Protein AF-A0A8W8LL50-F1 (afdb_monomer_lite)

Secondary structure (DSSP, 8-state):
-HHHHHHHHTTSPP-TTS--EEEEEEEETHHHHT-TT-HHHHTHHHHHHHHHHHHGGGTEEEEEEEE-S---HHHHTT-

pLDDT: mean 91.13, std 8.42, range [43.91, 97.44]

Foldseek 3Di:
DVVVVLVVLLPADADPVRASEEAEAEAECCLVPPDPPCVVRNCPVVVFVVVCVVRVVSRYHYYYDYDYDDPDVVVVVVD

Radius of gyration: 15.58 Å; chains: 1; bounding box: 41×23×37 Å

Structure (mmCIF, N/CA/C/O backbone):
data_AF-A0A8W8LL50-F1
#
_entry.id   AF-A0A8W8LL50-F1
#
loop_
_atom_site.group_PDB
_atom_site.id
_atom_site.type_symbol
_atom_site.label_atom_id
_atom_site.label_alt_id
_atom_site.label_comp_id
_atom_site.label_asym_id
_atom_site.label_entity_id
_atom_site.label_seq_id
_atom_site.pdbx_PDB_ins_code
_atom_site.Cartn_x
_atom_site.Cartn_y
_atom_site.Cartn_z
_atom_site.occupancy
_atom_site.B_iso_or_equiv
_atom_site.auth_seq_id
_atom_site.auth_comp_id
_atom_site.auth_asym_id
_atom_site.auth_atom_id
_atom_site.pdbx_PDB_model_num
ATOM 1 N N . MET A 1 1 ? 6.917 10.078 10.353 1.00 85.56 1 MET A N 1
ATOM 2 C CA . MET A 1 1 ? 5.877 10.758 9.546 1.00 85.56 1 MET A CA 1
ATOM 3 C C . MET A 1 1 ? 4.589 9.943 9.493 1.00 85.56 1 MET A C 1
ATOM 5 O O . MET A 1 1 ? 3.614 10.413 10.055 1.00 85.56 1 MET A O 1
ATOM 9 N N . ILE A 1 2 ? 4.586 8.727 8.921 1.00 92.56 2 ILE A N 1
ATOM 10 C CA . ILE A 1 2 ? 3.378 7.872 8.827 1.00 92.56 2 ILE A CA 1
ATOM 11 C C . ILE A 1 2 ? 2.712 7.672 10.196 1.00 92.56 2 ILE A C 1
ATOM 13 O O . ILE A 1 2 ? 1.552 8.023 10.357 1.00 92.56 2 ILE A O 1
ATOM 17 N N . GLN A 1 3 ? 3.461 7.225 11.208 1.00 93.56 3 GLN A N 1
ATOM 18 C CA . GLN A 1 3 ? 2.943 7.032 12.570 1.00 93.56 3 GLN A CA 1
ATOM 19 C C . GLN A 1 3 ? 2.226 8.274 13.131 1.00 93.56 3 GLN A C 1
ATOM 21 O O . GLN A 1 3 ? 1.165 8.168 13.734 1.00 93.56 3 GLN A O 1
ATOM 26 N N . GLN A 1 4 ? 2.786 9.466 12.91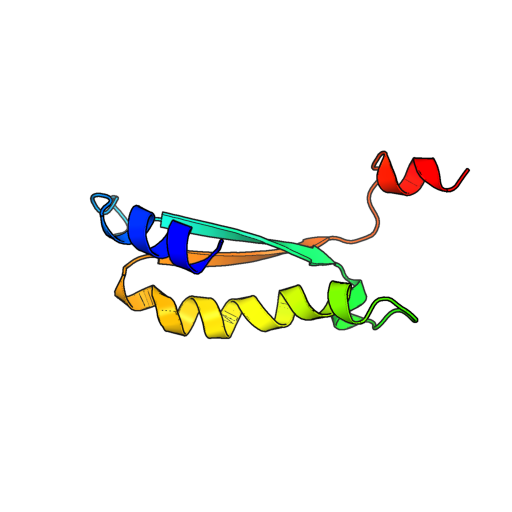5 1.00 95.94 4 GLN A N 1
ATOM 27 C CA . GLN A 1 4 ? 2.210 10.705 13.432 1.00 95.94 4 GLN A CA 1
ATOM 28 C C . GLN A 1 4 ? 0.913 11.079 12.706 1.00 95.94 4 GLN A C 1
ATOM 30 O O . GLN A 1 4 ? -0.026 11.547 13.342 1.00 95.94 4 GLN A O 1
ATOM 35 N N . ALA A 1 5 ? 0.833 10.815 11.397 1.00 96.00 5 ALA A N 1
ATOM 36 C CA . ALA A 1 5 ? -0.406 10.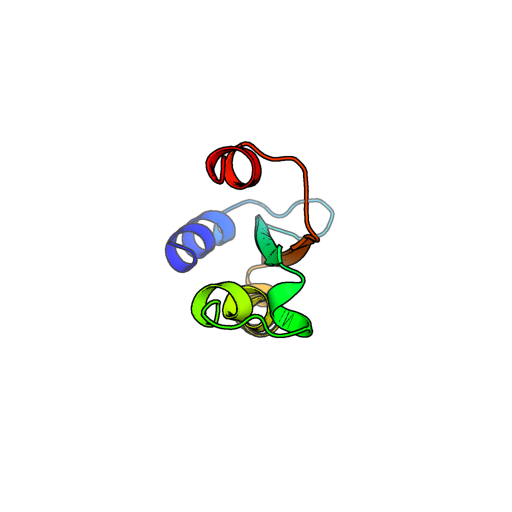965 10.640 1.00 96.00 5 ALA A CA 1
ATOM 37 C C . ALA A 1 5 ? -1.484 9.983 11.128 1.00 96.00 5 ALA A C 1
ATOM 39 O O . ALA A 1 5 ? -2.625 10.389 11.318 1.00 96.00 5 ALA A O 1
ATOM 40 N N . VAL A 1 6 ? -1.112 8.729 11.408 1.00 97.00 6 VAL A N 1
ATOM 41 C CA . VAL A 1 6 ? -2.024 7.697 11.934 1.00 97.00 6 VAL A CA 1
ATOM 42 C C . VAL A 1 6 ? -2.627 8.118 13.274 1.00 97.00 6 VAL A C 1
ATOM 44 O O . VAL A 1 6 ? -3.839 8.028 13.444 1.00 97.00 6 VAL A O 1
ATOM 47 N N . ILE A 1 7 ? -1.808 8.639 14.195 1.00 97.06 7 ILE A N 1
ATOM 48 C CA . ILE A 1 7 ? -2.271 9.121 15.507 1.00 97.06 7 ILE A CA 1
ATOM 49 C C . ILE A 1 7 ? -3.332 10.217 15.356 1.00 97.06 7 ILE A C 1
ATOM 51 O O . ILE A 1 7 ? -4.335 10.196 16.065 1.00 97.06 7 ILE A O 1
ATOM 55 N N . LEU A 1 8 ? -3.128 11.160 14.433 1.00 97.25 8 LEU A N 1
ATOM 56 C CA . LEU A 1 8 ? -4.084 12.241 14.186 1.00 97.25 8 LEU A CA 1
ATOM 57 C C . LEU A 1 8 ? -5.353 11.728 13.488 1.00 97.25 8 LEU A C 1
ATOM 59 O O . LEU A 1 8 ? -6.454 12.063 13.908 1.00 97.25 8 LEU A O 1
ATOM 63 N N . MET A 1 9 ? -5.218 10.874 12.468 1.00 97.38 9 MET A N 1
ATOM 64 C CA . MET A 1 9 ? -6.361 10.310 11.737 1.00 97.38 9 MET A CA 1
ATOM 65 C C . MET A 1 9 ? -7.257 9.447 12.626 1.00 97.38 9 MET A C 1
ATOM 67 O O . MET A 1 9 ? -8.473 9.483 12.479 1.00 97.38 9 MET A O 1
ATOM 71 N N . ALA A 1 10 ? -6.686 8.705 13.577 1.00 96.12 10 ALA A N 1
ATOM 72 C CA . ALA A 1 10 ? -7.451 7.876 14.507 1.00 96.12 10 ALA A CA 1
ATOM 73 C C . ALA A 1 10 ? -8.425 8.688 15.390 1.00 96.12 10 ALA A C 1
ATOM 75 O O . ALA A 1 10 ? -9.386 8.122 15.909 1.00 96.12 10 ALA A O 1
ATOM 76 N N . GLN A 1 11 ? -8.205 10.001 15.540 1.00 96.62 11 GLN A N 1
ATOM 77 C CA . GLN A 1 11 ? -9.070 10.909 16.301 1.00 96.62 11 GLN A CA 1
ATOM 78 C C . GLN A 1 11 ? -10.227 11.492 15.472 1.00 96.62 11 GLN A C 1
ATOM 80 O O . GLN A 1 11 ? -11.122 12.107 16.045 1.00 96.62 11 GLN A O 1
ATOM 85 N N . ASN A 1 12 ? -10.238 11.310 14.148 1.00 97.00 12 ASN A N 1
ATOM 86 C CA . ASN A 1 12 ? -11.307 11.818 13.286 1.00 97.00 12 ASN A CA 1
ATOM 87 C C . ASN A 1 12 ? -12.613 11.056 13.513 1.00 97.00 12 ASN A C 1
ATOM 89 O O . ASN A 1 12 ? -12.588 9.838 13.695 1.00 97.00 12 ASN A O 1
ATOM 93 N N . GLU A 1 13 ? -13.755 11.733 13.409 1.00 96.75 13 GLU A N 1
ATOM 94 C CA . GLU A 1 13 ? -15.055 11.058 13.347 1.00 96.75 13 GLU A CA 1
ATOM 95 C C . GLU A 1 13 ? -15.152 10.174 12.087 1.00 96.75 13 GLU A C 1
ATOM 97 O O . GLU A 1 13 ? -14.737 10.615 11.009 1.00 96.75 13 GLU A O 1
ATOM 102 N N . PRO A 1 14 ? -15.667 8.932 12.181 1.00 95.44 14 PRO A N 1
ATOM 103 C CA . PRO A 1 14 ? -15.819 8.071 11.014 1.00 95.44 14 PRO A CA 1
ATOM 104 C C . PRO A 1 14 ? -16.818 8.653 10.011 1.00 95.44 14 PRO A C 1
ATOM 106 O O . PRO A 1 14 ? -17.876 9.148 10.400 1.00 95.44 14 PRO A O 1
ATOM 109 N N . ASN A 1 15 ? -16.519 8.529 8.718 1.00 92.75 15 ASN A N 1
ATOM 110 C CA . ASN A 1 15 ? -17.478 8.831 7.657 1.00 92.75 15 ASN A CA 1
ATOM 111 C C . ASN A 1 15 ? -18.527 7.709 7.490 1.00 92.75 15 ASN A C 1
ATOM 113 O O . ASN A 1 15 ? -18.542 6.726 8.235 1.00 92.75 15 ASN A O 1
ATOM 117 N N . GLU A 1 16 ? -19.397 7.843 6.486 1.00 93.94 16 GLU A N 1
ATOM 118 C CA . GLU A 1 16 ? -20.473 6.885 6.178 1.00 93.94 16 GLU A CA 1
ATOM 119 C C . GLU A 1 16 ? -19.961 5.447 5.960 1.00 93.94 16 GLU A C 1
ATOM 121 O O . GLU A 1 16 ? -20.609 4.485 6.374 1.00 93.94 16 GLU A O 1
ATOM 126 N N . ASP A 1 17 ? -18.745 5.302 5.424 1.00 91.44 17 ASP A N 1
ATOM 127 C CA . ASP A 1 17 ? -18.070 4.019 5.191 1.00 91.44 17 ASP A CA 1
ATOM 128 C C . ASP A 1 17 ? -17.297 3.497 6.418 1.00 91.44 17 ASP A C 1
ATOM 130 O O . ASP A 1 17 ? -16.542 2.526 6.324 1.00 91.44 17 ASP A O 1
ATOM 134 N N . LYS A 1 18 ? -17.465 4.129 7.589 1.00 90.75 18 LYS A N 1
ATOM 135 C CA . LYS A 1 18 ? -16.735 3.842 8.839 1.00 90.75 18 LYS A CA 1
AT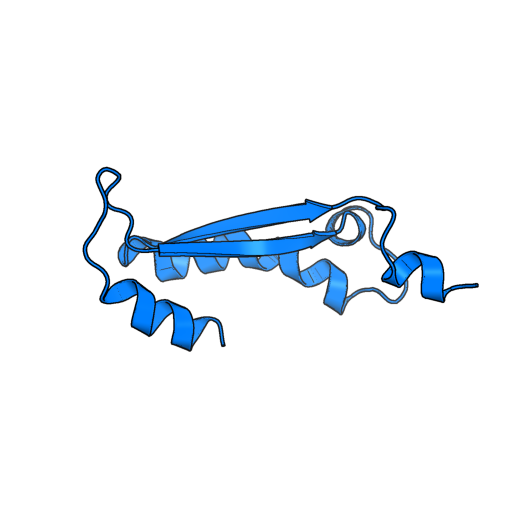OM 136 C C . LYS A 1 18 ? -15.221 4.055 8.735 1.00 90.75 18 LYS A C 1
ATOM 138 O O . LYS A 1 18 ? -14.457 3.461 9.498 1.00 90.75 18 LYS A O 1
ATOM 143 N N . THR A 1 19 ? -14.777 4.913 7.821 1.00 94.38 19 THR A N 1
ATOM 144 C CA . THR A 1 19 ? -13.360 5.256 7.661 1.00 94.38 19 THR A CA 1
ATOM 145 C C . THR A 1 19 ? -13.036 6.567 8.371 1.00 94.38 19 THR A C 1
ATOM 147 O O . THR A 1 19 ? -13.825 7.509 8.343 1.00 94.38 19 THR A O 1
ATOM 150 N N . ARG A 1 20 ? -11.875 6.624 9.026 1.00 97.25 20 ARG A N 1
ATOM 151 C CA . ARG A 1 20 ? -11.358 7.805 9.737 1.00 97.25 20 ARG A CA 1
ATOM 152 C C . ARG A 1 20 ? -10.258 8.531 8.963 1.00 97.25 20 ARG A C 1
ATOM 154 O O . ARG A 1 20 ? -9.933 9.678 9.261 1.00 97.25 20 ARG A O 1
ATOM 161 N N . GLY A 1 21 ? -9.666 7.874 7.969 1.00 95.94 21 GLY A N 1
ATOM 162 C CA . GLY A 1 21 ? -8.606 8.459 7.162 1.00 95.94 21 GLY A CA 1
ATOM 163 C C . GLY A 1 21 ? -8.100 7.534 6.068 1.00 95.94 21 GLY A C 1
ATOM 164 O O . GLY A 1 21 ? -8.409 6.340 6.025 1.00 95.94 21 GLY A O 1
ATOM 165 N N . GLU A 1 22 ? -7.295 8.112 5.184 1.00 96.00 22 GLU A N 1
ATOM 166 C CA . GLU A 1 22 ? -6.715 7.430 4.034 1.00 96.00 22 GLU A CA 1
ATOM 167 C C . GLU A 1 22 ? -5.255 7.836 3.867 1.00 96.00 22 GLU A C 1
ATOM 169 O O . GLU A 1 22 ? -4.901 9.013 3.949 1.00 96.00 22 GLU A O 1
ATOM 174 N N . ILE A 1 23 ? -4.404 6.849 3.606 1.00 96.00 23 ILE A N 1
ATOM 175 C CA . ILE A 1 23 ? -3.001 7.039 3.263 1.00 96.00 23 ILE A CA 1
ATOM 176 C C . ILE A 1 23 ? -2.804 6.541 1.836 1.00 96.00 23 ILE A C 1
ATOM 178 O O . ILE A 1 23 ? -3.025 5.367 1.537 1.00 96.00 23 ILE A O 1
ATOM 182 N N . ILE A 1 24 ? -2.366 7.436 0.956 1.00 95.50 24 ILE A N 1
ATOM 183 C CA . ILE A 1 24 ? -2.049 7.112 -0.434 1.00 95.50 24 ILE A CA 1
ATOM 184 C C . ILE A 1 24 ? -0.549 7.293 -0.625 1.00 95.50 24 ILE A C 1
ATOM 186 O O . ILE A 1 24 ? -0.013 8.386 -0.442 1.00 95.50 24 ILE A O 1
ATOM 190 N N . HIS A 1 25 ? 0.132 6.214 -0.993 1.00 93.19 25 HIS A N 1
ATOM 191 C CA . HIS A 1 25 ? 1.530 6.272 -1.404 1.00 93.19 25 HIS A CA 1
ATOM 192 C C . HIS A 1 25 ? 1.646 6.304 -2.925 1.00 93.19 25 HIS A C 1
ATOM 194 O O . HIS A 1 25 ? 0.855 5.687 -3.639 1.00 93.19 25 HIS A O 1
ATOM 200 N N . THR A 1 26 ? 2.688 6.965 -3.410 1.00 92.12 26 THR A N 1
ATOM 201 C CA . THR A 1 26 ? 3.102 6.886 -4.810 1.00 92.12 26 THR A CA 1
ATOM 202 C C . THR A 1 26 ? 4.283 5.931 -4.911 1.00 92.12 26 THR A C 1
ATOM 204 O O . THR A 1 26 ? 5.282 6.097 -4.213 1.00 92.12 26 THR A O 1
ATOM 207 N N . SER A 1 27 ? 4.168 4.928 -5.775 1.00 92.88 27 SER A N 1
ATOM 208 C CA . SER A 1 27 ? 5.232 3.988 -6.125 1.00 92.88 27 SER A CA 1
ATOM 209 C C . SER A 1 27 ? 5.470 4.007 -7.640 1.00 92.88 27 SER A C 1
ATOM 211 O O . SER A 1 27 ? 4.921 4.841 -8.359 1.00 92.88 27 SER A O 1
ATOM 213 N N . SER A 1 28 ? 6.295 3.093 -8.138 1.00 91.88 28 SER A N 1
ATOM 214 C CA . SER A 1 28 ? 6.717 3.032 -9.533 1.00 91.88 28 SER A CA 1
ATOM 215 C C . SER A 1 28 ? 6.715 1.605 -10.051 1.00 91.88 28 SER A C 1
ATOM 217 O O . SER A 1 28 ? 6.917 0.669 -9.280 1.00 91.88 28 SER A O 1
ATOM 219 N N . VAL A 1 29 ? 6.548 1.440 -11.365 1.00 92.19 29 VAL A N 1
ATOM 220 C CA . VAL A 1 29 ? 6.719 0.151 -12.058 1.00 92.19 29 VAL A CA 1
ATOM 221 C C . VAL A 1 29 ? 8.094 -0.471 -11.796 1.00 92.19 29 VAL A C 1
ATOM 223 O O . VAL A 1 29 ? 8.227 -1.691 -11.786 1.00 92.19 29 VAL A O 1
ATOM 226 N N . ALA A 1 30 ? 9.096 0.347 -11.449 1.00 91.31 30 ALA A N 1
ATOM 227 C CA . ALA A 1 30 ? 10.407 -0.116 -10.998 1.00 91.31 30 ALA A CA 1
ATOM 228 C C . ALA A 1 30 ? 10.348 -1.043 -9.766 1.00 91.31 30 ALA A C 1
ATOM 230 O O . ALA A 1 30 ? 11.279 -1.819 -9.554 1.00 91.31 30 ALA A O 1
ATOM 231 N N . ALA A 1 31 ? 9.270 -0.988 -8.974 1.00 91.25 31 ALA A N 1
ATOM 232 C CA . ALA A 1 31 ? 9.026 -1.899 -7.858 1.00 91.25 31 ALA A CA 1
ATOM 233 C C . ALA A 1 31 ? 8.736 -3.343 -8.296 1.00 91.25 31 ALA A C 1
ATOM 235 O O . ALA A 1 31 ? 8.965 -4.267 -7.519 1.00 91.25 31 ALA A O 1
ATOM 236 N N . PHE A 1 32 ? 8.246 -3.533 -9.523 1.00 90.50 32 PHE A N 1
ATOM 237 C CA . PHE A 1 32 ? 7.862 -4.836 -10.065 1.00 90.50 32 PHE A CA 1
ATOM 238 C C . PHE A 1 32 ? 8.886 -5.364 -11.070 1.00 90.50 32 PHE A C 1
ATOM 240 O O . PHE A 1 32 ? 9.261 -6.530 -10.995 1.00 90.50 32 PHE A O 1
ATOM 247 N N . ASP A 1 33 ? 9.381 -4.498 -11.956 1.00 89.69 33 ASP A N 1
ATOM 248 C CA . ASP A 1 33 ? 10.314 -4.899 -13.016 1.00 89.69 33 ASP A CA 1
ATOM 249 C C . ASP A 1 33 ? 11.781 -4.909 -12.555 1.00 89.69 33 ASP A C 1
ATOM 251 O O . ASP A 1 33 ? 12.618 -5.572 -13.161 1.00 89.69 33 ASP A O 1
ATOM 255 N N . GLY A 1 34 ? 12.100 -4.185 -11.474 1.00 82.62 34 GLY A N 1
ATOM 256 C CA . GLY A 1 34 ? 13.447 -4.085 -10.917 1.00 82.62 34 GLY A CA 1
ATOM 257 C C . GLY A 1 34 ? 14.399 -3.258 -11.787 1.00 82.62 34 GLY A C 1
ATOM 258 O O . GLY A 1 34 ? 14.965 -3.738 -12.765 1.00 82.62 34 GLY A O 1
ATOM 259 N N . GLN A 1 35 ? 14.648 -2.004 -11.397 1.00 86.25 35 GLN A N 1
ATOM 260 C CA . GLN A 1 35 ? 15.634 -1.145 -12.065 1.00 86.25 35 GLN A CA 1
ATOM 261 C C . GLN A 1 35 ? 16.950 -1.063 -11.280 1.00 86.25 35 GLN A C 1
ATOM 263 O O . GLN A 1 35 ? 16.963 -0.86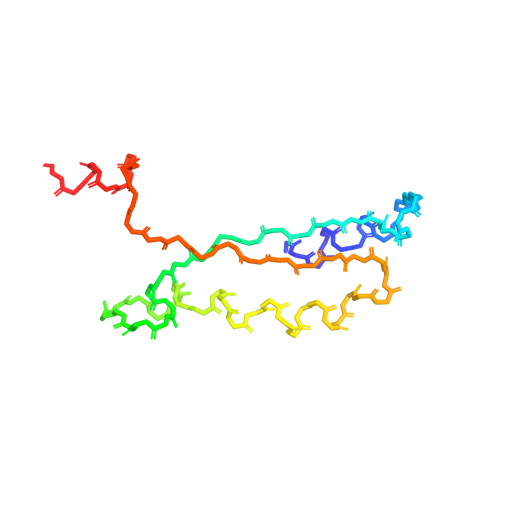5 -10.061 1.00 86.25 35 GLN A O 1
ATOM 268 N N . MET A 1 36 ? 18.081 -1.170 -11.986 1.00 91.44 36 MET A N 1
ATOM 269 C CA . MET A 1 36 ? 19.412 -1.020 -11.389 1.00 91.44 36 MET A CA 1
ATOM 270 C C . MET A 1 36 ? 19.545 0.331 -10.668 1.00 91.44 36 MET A C 1
ATOM 272 O O . MET A 1 36 ? 19.211 1.379 -11.215 1.00 91.44 36 MET A O 1
ATOM 276 N N . GLY A 1 37 ? 20.044 0.303 -9.429 1.00 90.25 37 GLY A N 1
ATOM 277 C CA . GLY A 1 37 ? 20.244 1.502 -8.607 1.00 90.25 37 GLY A CA 1
ATOM 278 C C . GLY A 1 37 ? 18.981 2.067 -7.940 1.00 90.25 37 GLY A C 1
ATOM 279 O O . GLY A 1 37 ? 19.088 3.043 -7.206 1.00 90.25 37 GLY A O 1
ATOM 280 N N . GLN A 1 38 ? 17.804 1.458 -8.133 1.00 89.12 38 GLN A N 1
ATOM 281 C CA . GLN A 1 38 ? 16.511 1.960 -7.633 1.00 89.12 38 GLN A CA 1
ATOM 282 C C . GLN A 1 38 ? 15.937 1.127 -6.470 1.00 89.12 38 GLN A C 1
ATOM 284 O O . GLN A 1 38 ? 14.724 1.021 -6.309 1.00 89.12 38 GLN A O 1
ATOM 289 N N . VAL A 1 39 ? 16.794 0.540 -5.623 1.00 86.50 39 VAL A N 1
ATOM 290 C CA . VAL A 1 39 ? 16.364 -0.370 -4.536 1.00 86.50 39 VAL A CA 1
ATOM 291 C C . VAL A 1 39 ? 15.415 0.315 -3.549 1.00 86.50 39 VAL A C 1
ATOM 293 O O . VAL A 1 39 ? 14.336 -0.198 -3.267 1.00 86.50 39 VAL A O 1
ATOM 296 N N . ALA A 1 40 ? 15.787 1.496 -3.046 1.00 84.94 40 ALA A N 1
ATOM 297 C CA . ALA A 1 40 ? 14.948 2.237 -2.102 1.00 84.94 40 ALA A CA 1
ATOM 298 C C . ALA A 1 40 ? 13.628 2.697 -2.742 1.00 84.94 40 ALA A C 1
ATOM 300 O O . ALA A 1 40 ? 12.588 2.715 -2.089 1.00 84.94 40 ALA A O 1
ATOM 301 N N . TYR A 1 41 ? 13.664 3.026 -4.034 1.00 82.31 41 TYR A N 1
ATOM 302 C CA . TYR A 1 41 ? 12.502 3.483 -4.788 1.00 82.31 41 TYR A CA 1
ATOM 303 C C . TYR A 1 41 ? 11.485 2.351 -5.025 1.00 82.31 41 TYR A C 1
ATOM 305 O O . TYR A 1 41 ? 10.276 2.565 -4.943 1.00 82.31 41 TYR A O 1
ATOM 313 N N . ALA A 1 42 ? 11.972 1.122 -5.220 1.00 86.81 42 ALA A N 1
ATOM 314 C CA . ALA A 1 42 ? 11.156 -0.080 -5.377 1.00 86.81 42 ALA A CA 1
ATOM 315 C C . ALA A 1 42 ? 10.435 -0.525 -4.085 1.00 86.81 42 ALA A C 1
ATOM 317 O O . ALA A 1 42 ? 9.3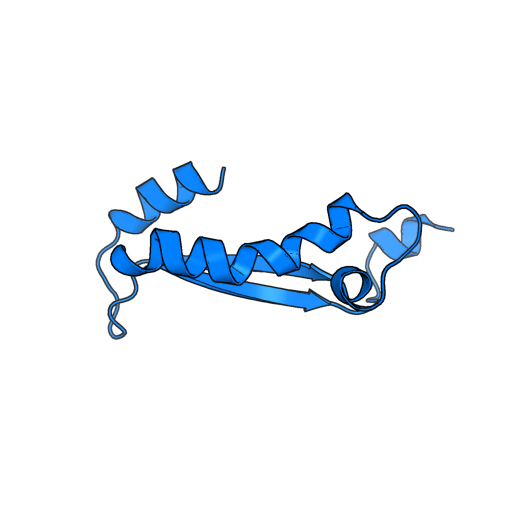99 -1.183 -4.150 1.00 86.81 42 ALA A O 1
ATOM 318 N N . ALA A 1 43 ? 10.942 -0.161 -2.903 1.00 89.25 43 ALA A N 1
ATOM 319 C CA . ALA A 1 43 ? 10.452 -0.698 -1.630 1.00 89.25 43 ALA A CA 1
ATOM 320 C C . ALA A 1 43 ? 9.028 -0.241 -1.244 1.00 89.25 43 ALA A C 1
ATOM 322 O O . ALA A 1 43 ? 8.341 -0.939 -0.498 1.00 89.25 43 ALA A O 1
ATOM 323 N N . VAL A 1 44 ? 8.564 0.907 -1.754 1.00 89.06 44 VAL A N 1
ATOM 324 C CA . VAL A 1 44 ? 7.302 1.541 -1.321 1.00 89.06 44 VAL A CA 1
ATOM 325 C C . VAL A 1 44 ? 6.082 0.647 -1.567 1.00 89.06 44 VAL A C 1
ATOM 327 O O . VAL A 1 44 ? 5.204 0.569 -0.710 1.00 89.06 44 VAL A O 1
ATOM 330 N N . ALA A 1 45 ? 6.037 -0.075 -2.693 1.00 91.75 45 ALA A N 1
ATOM 331 C CA . ALA A 1 45 ? 4.920 -0.970 -3.015 1.00 91.75 45 ALA A CA 1
ATOM 332 C C . ALA A 1 45 ? 4.772 -2.119 -2.001 1.00 91.75 45 ALA A C 1
ATOM 334 O O . ALA A 1 45 ? 3.664 -2.569 -1.720 1.00 91.75 45 ALA A O 1
ATOM 335 N N . GLY A 1 46 ? 5.881 -2.575 -1.412 1.00 91.88 46 GLY A N 1
ATOM 336 C CA . GLY A 1 46 ? 5.870 -3.642 -0.412 1.00 91.88 46 GLY A CA 1
ATOM 337 C C . GLY A 1 46 ? 5.283 -3.218 0.937 1.00 91.88 46 GLY A C 1
ATOM 338 O O . GLY A 1 46 ? 4.884 -4.073 1.723 1.00 91.88 46 GLY A O 1
ATOM 339 N N . MET A 1 47 ? 5.197 -1.912 1.213 1.00 93.12 47 MET A N 1
ATOM 340 C CA . MET A 1 47 ? 4.715 -1.394 2.497 1.00 93.12 47 MET A CA 1
ATOM 341 C C . MET A 1 47 ? 3.186 -1.322 2.598 1.00 93.12 47 MET A C 1
ATOM 343 O O . MET A 1 47 ? 2.659 -1.271 3.706 1.00 93.12 47 MET A O 1
ATOM 347 N N . THR A 1 48 ? 2.459 -1.340 1.478 1.00 95.38 48 THR A N 1
ATOM 348 C CA . THR A 1 48 ? 1.013 -1.062 1.441 1.00 95.38 48 THR A CA 1
ATOM 349 C C . THR A 1 48 ? 0.195 -2.031 2.292 1.00 95.38 48 THR A C 1
ATOM 351 O O . THR A 1 48 ? -0.541 -1.608 3.179 1.00 95.38 48 THR A O 1
ATOM 354 N N . LEU A 1 49 ? 0.320 -3.338 2.040 1.00 96.12 49 LEU A N 1
ATOM 355 C CA . LEU A 1 49 ? -0.453 -4.372 2.732 1.00 96.12 49 LEU A CA 1
ATOM 356 C C . LEU A 1 49 ? -0.094 -4.528 4.220 1.00 96.12 49 LEU A C 1
ATOM 358 O O . LEU A 1 49 ? -1.025 -4.617 5.023 1.00 96.12 49 LEU A O 1
ATOM 362 N N . PRO A 1 50 ? 1.192 -4.592 4.629 1.00 96.38 50 PRO A N 1
ATOM 363 C CA . PRO A 1 50 ? 1.514 -4.679 6.049 1.00 96.38 50 PRO A CA 1
ATOM 364 C C . PRO A 1 50 ? 1.042 -3.435 6.805 1.00 96.38 50 PRO A C 1
ATOM 366 O O . PRO A 1 50 ? 0.410 -3.592 7.845 1.00 96.38 50 PRO A O 1
ATOM 369 N N . LEU A 1 51 ? 1.225 -2.231 6.248 1.00 96.06 51 LEU A N 1
ATOM 370 C CA . LEU A 1 51 ? 0.742 -1.010 6.890 1.00 96.06 51 LEU A CA 1
ATOM 371 C C . LEU A 1 51 ? -0.789 -0.998 6.997 1.00 96.06 51 LEU A C 1
ATOM 373 O O . LEU A 1 51 ? -1.310 -0.734 8.074 1.00 96.06 51 LEU A O 1
ATOM 377 N N . ALA A 1 52 ? -1.512 -1.351 5.927 1.00 96.56 52 ALA A N 1
ATOM 378 C CA . ALA A 1 52 ? -2.975 -1.465 5.951 1.00 96.56 52 ALA A CA 1
ATOM 379 C C . ALA A 1 52 ? -3.475 -2.416 7.048 1.00 96.56 52 ALA A C 1
ATOM 381 O O . ALA A 1 52 ? -4.477 -2.137 7.701 1.00 96.56 52 ALA A O 1
ATOM 382 N N . ARG A 1 53 ? -2.786 -3.546 7.248 1.00 96.81 53 ARG A N 1
ATOM 383 C CA . ARG A 1 53 ? -3.134 -4.530 8.283 1.00 96.81 53 ARG A CA 1
ATOM 384 C C . ARG A 1 53 ? -2.850 -4.020 9.689 1.00 96.81 53 ARG A C 1
ATOM 386 O O . ARG A 1 53 ? -3.629 -4.315 10.584 1.00 96.81 53 ARG A O 1
ATOM 393 N N . GLU A 1 54 ? -1.765 -3.276 9.866 1.00 95.75 54 GLU A N 1
ATOM 394 C CA . GLU A 1 54 ? -1.369 -2.724 11.161 1.00 95.75 54 GLU A CA 1
ATOM 395 C C . GLU A 1 54 ? -2.328 -1.630 11.643 1.00 95.75 54 GLU A C 1
ATOM 397 O O . GLU A 1 54 ? -2.641 -1.579 12.825 1.00 95.75 54 GLU A O 1
ATOM 402 N N . ILE A 1 55 ? -2.830 -0.775 10.743 1.00 96.56 55 ILE A N 1
ATOM 403 C CA . ILE A 1 55 ? -3.637 0.398 11.136 1.00 96.56 55 ILE A CA 1
ATOM 404 C C . ILE A 1 55 ? -5.125 0.298 10.780 1.00 96.56 55 ILE A C 1
ATOM 406 O O . ILE A 1 55 ? -5.899 1.206 11.090 1.00 96.56 55 ILE A O 1
ATOM 410 N N . GLY A 1 56 ? -5.543 -0.789 10.130 1.00 95.62 56 GLY A N 1
ATOM 411 C CA . GLY A 1 56 ? -6.920 -0.974 9.670 1.00 95.62 56 GLY A CA 1
ATOM 412 C C . GLY A 1 56 ? -7.947 -0.999 10.805 1.00 95.62 56 GLY A C 1
ATOM 413 O O . GLY A 1 56 ? -9.077 -0.554 10.610 1.00 95.62 56 GLY A O 1
ATOM 414 N N . GLU A 1 57 ? -7.558 -1.439 12.006 1.00 94.31 57 GLU A N 1
ATOM 415 C CA . GLU A 1 57 ? -8.428 -1.420 13.192 1.00 94.31 57 GLU A CA 1
ATOM 416 C C . GLU A 1 57 ? -8.832 -0.000 13.620 1.00 94.31 57 GLU A C 1
ATOM 418 O O . GLU A 1 57 ? -9.917 0.202 14.164 1.00 94.31 57 GLU A O 1
ATOM 423 N N . PHE A 1 58 ? -8.012 1.003 13.293 1.00 96.00 58 PHE A N 1
ATOM 424 C CA . PHE A 1 58 ? -8.318 2.412 13.537 1.00 96.00 58 PHE A CA 1
ATOM 425 C C . PHE A 1 58 ? -9.251 3.005 12.469 1.00 96.00 58 PHE A C 1
ATOM 427 O O . PHE A 1 58 ? -9.511 4.205 12.478 1.00 96.00 58 PHE A O 1
ATOM 434 N N . GLY A 1 59 ? -9.754 2.197 11.529 1.00 95.56 59 GLY A N 1
ATOM 435 C CA . GLY A 1 59 ? -10.584 2.665 10.419 1.00 95.56 59 GLY A CA 1
ATOM 436 C C . GLY A 1 59 ? -9.801 3.471 9.380 1.00 95.56 59 GLY A C 1
ATOM 437 O O . GLY A 1 59 ? -10.388 4.296 8.682 1.00 95.56 59 GLY A O 1
ATOM 438 N N . ILE A 1 60 ? -8.483 3.275 9.280 1.00 97.44 60 ILE A N 1
ATOM 439 C CA . ILE A 1 60 ? -7.623 3.978 8.320 1.00 97.44 60 ILE A CA 1
ATOM 440 C C . ILE A 1 60 ? -7.303 3.047 7.153 1.00 97.44 60 ILE A C 1
ATOM 442 O O . ILE A 1 60 ? -6.858 1.916 7.345 1.00 97.44 60 ILE A O 1
ATOM 446 N N . ARG A 1 61 ? -7.517 3.527 5.926 1.00 96.75 61 ARG A N 1
ATOM 447 C CA . ARG A 1 61 ? -7.233 2.767 4.701 1.00 96.75 61 ARG A CA 1
ATOM 448 C C . ARG A 1 61 ? -5.873 3.147 4.133 1.00 96.75 61 ARG A C 1
ATOM 450 O O . ARG A 1 61 ? -5.460 4.300 4.226 1.00 96.75 61 ARG A O 1
ATOM 457 N N . VAL A 1 62 ? -5.200 2.194 3.494 1.00 96.88 62 VAL A N 1
ATOM 458 C CA . VAL A 1 62 ? -3.921 2.436 2.815 1.00 96.88 62 VAL A CA 1
ATOM 459 C C . VAL A 1 62 ? -4.001 1.912 1.391 1.00 96.88 62 VAL A C 1
ATOM 461 O O . VAL A 1 62 ? -4.397 0.770 1.164 1.00 96.88 62 VAL A O 1
ATOM 464 N N . CYS A 1 63 ? -3.605 2.745 0.435 1.00 96.06 63 CYS A N 1
ATOM 465 C CA . CYS A 1 63 ? -3.487 2.381 -0.969 1.00 96.06 63 CYS A CA 1
ATOM 466 C C . CYS A 1 63 ? -2.144 2.864 -1.520 1.00 96.06 63 CYS A C 1
ATOM 468 O O . CYS A 1 63 ? -1.484 3.747 -0.967 1.00 96.06 63 CYS A O 1
ATOM 470 N N . THR A 1 64 ? -1.699 2.271 -2.619 1.00 95.88 64 THR A N 1
ATOM 471 C CA . THR A 1 64 ? -0.492 2.705 -3.314 1.00 95.88 64 THR A CA 1
ATOM 472 C C . THR A 1 64 ? -0.736 2.716 -4.806 1.00 95.88 64 THR A C 1
ATOM 474 O O . THR A 1 64 ? -1.171 1.722 -5.380 1.00 95.88 64 THR A O 1
ATOM 477 N N . ILE A 1 65 ? -0.453 3.857 -5.425 1.00 94.31 65 ILE A N 1
ATOM 478 C CA . ILE A 1 65 ? -0.571 4.056 -6.864 1.00 94.31 65 ILE A CA 1
ATOM 479 C C . ILE A 1 65 ? 0.797 3.780 -7.472 1.00 94.31 65 ILE A C 1
ATOM 481 O O . ILE A 1 65 ? 1.771 4.462 -7.158 1.00 94.31 65 ILE A O 1
ATOM 485 N N . CYS A 1 66 ? 0.878 2.769 -8.331 1.00 93.31 66 CYS A N 1
ATOM 486 C CA . CYS A 1 66 ? 2.097 2.443 -9.058 1.00 93.31 66 CYS A CA 1
ATOM 487 C C . CYS A 1 66 ? 2.096 3.150 -10.416 1.00 93.31 66 CYS A C 1
ATOM 489 O O . CYS A 1 66 ? 1.253 2.866 -11.266 1.00 93.31 66 CYS A O 1
ATOM 491 N N . LEU A 1 67 ? 3.031 4.080 -10.609 1.00 90.44 67 LEU A N 1
ATOM 492 C CA . LEU A 1 67 ? 3.136 4.859 -11.838 1.00 90.44 67 LEU A CA 1
ATOM 493 C C . LEU A 1 67 ? 4.182 4.277 -12.793 1.00 90.44 67 LEU A C 1
ATOM 495 O O . LEU A 1 67 ? 5.267 3.855 -12.384 1.00 90.44 67 LEU A O 1
ATOM 499 N N . GLY A 1 68 ? 3.861 4.309 -14.086 1.00 88.81 68 GLY A N 1
ATOM 500 C CA . GLY A 1 68 ? 4.835 4.149 -15.163 1.00 88.81 68 GLY A CA 1
ATOM 501 C C . GLY A 1 68 ? 5.680 5.411 -15.365 1.00 88.81 68 GLY A C 1
ATOM 502 O O . GLY A 1 68 ? 5.670 6.329 -14.545 1.00 88.81 68 GLY A O 1
ATOM 503 N N . VAL A 1 69 ? 6.389 5.480 -16.491 1.00 87.19 69 VAL A N 1
ATOM 504 C CA . VAL A 1 69 ? 7.057 6.721 -16.907 1.00 87.19 69 VAL A CA 1
ATOM 505 C C . VAL A 1 69 ? 5.989 7.747 -17.289 1.00 87.19 69 VAL A C 1
ATOM 507 O O . VAL A 1 69 ? 5.124 7.463 -18.113 1.00 87.19 69 VAL A O 1
ATOM 510 N N . TYR A 1 70 ? 6.058 8.926 -16.678 1.00 87.75 70 TYR A N 1
ATOM 511 C CA . TYR A 1 70 ? 5.153 10.046 -16.923 1.00 87.75 70 TYR A CA 1
ATOM 512 C C . TYR A 1 70 ? 5.957 11.309 -17.217 1.00 87.75 70 TYR A C 1
ATOM 514 O O . TYR A 1 70 ? 7.029 11.514 -16.637 1.00 87.75 70 TYR A O 1
ATOM 522 N N . ASP A 1 71 ? 5.412 12.159 -18.087 1.00 89.62 71 ASP A N 1
ATOM 523 C CA . ASP A 1 71 ? 5.982 13.469 -18.386 1.00 89.62 71 ASP A CA 1
ATOM 524 C C . ASP A 1 71 ? 5.859 14.376 -17.1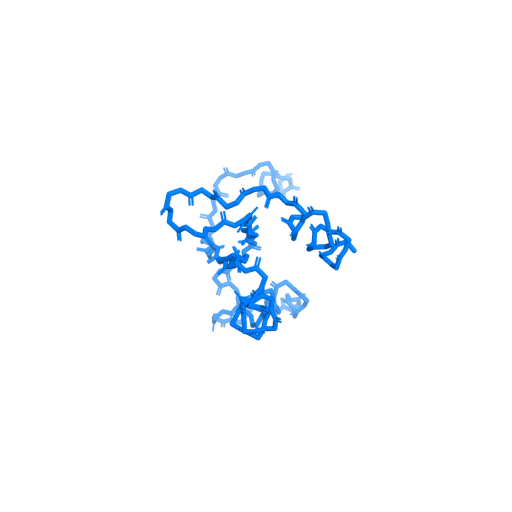57 1.00 89.62 71 ASP A C 1
ATOM 526 O O . ASP A 1 71 ? 4.783 14.844 -16.782 1.00 89.62 71 ASP A O 1
ATOM 530 N N . THR A 1 72 ? 6.978 14.529 -16.462 1.00 90.62 72 THR A N 1
ATOM 531 C CA . THR A 1 72 ? 7.098 15.304 -15.231 1.00 90.62 72 THR A CA 1
ATOM 532 C C . THR A 1 72 ? 8.398 16.101 -15.288 1.00 90.62 72 THR A C 1
ATOM 534 O O . THR A 1 72 ? 9.355 15.656 -15.928 1.00 90.62 72 THR A O 1
ATOM 537 N N . PRO A 1 73 ? 8.514 17.227 -14.558 1.00 91.25 73 PRO A N 1
ATOM 538 C CA . PRO A 1 73 ? 9.767 17.983 -14.494 1.00 91.25 73 PRO A CA 1
ATOM 539 C C . PRO A 1 73 ? 10.981 17.142 -14.062 1.00 91.25 73 PRO A C 1
ATOM 541 O O . PRO A 1 73 ? 12.104 17.438 -14.454 1.00 91.25 73 PRO A O 1
ATOM 544 N N . LEU A 1 74 ? 10.763 16.064 -13.295 1.00 85.81 74 LEU A N 1
ATOM 545 C CA . LEU A 1 74 ? 11.807 15.110 -12.910 1.00 85.81 74 LEU A CA 1
ATOM 546 C C . LEU A 1 74 ? 12.426 14.393 -14.121 1.00 85.81 74 LEU A C 1
ATOM 548 O O . LEU A 1 74 ? 13.626 14.133 -14.125 1.00 85.81 74 LEU A O 1
ATOM 552 N N . LEU A 1 75 ? 11.615 14.063 -15.130 1.00 82.94 75 LEU A N 1
ATOM 553 C CA . LEU A 1 75 ? 12.090 13.452 -16.370 1.00 82.94 75 LEU A CA 1
ATOM 554 C C . LEU A 1 75 ? 12.788 14.487 -17.261 1.00 82.94 75 LEU A C 1
ATOM 556 O O . LEU A 1 75 ? 13.825 14.179 -17.839 1.00 82.94 75 LEU A O 1
ATOM 560 N N . ALA A 1 76 ? 12.257 15.712 -17.313 1.00 77.50 76 ALA A N 1
ATOM 561 C CA . ALA A 1 76 ? 12.823 16.810 -18.096 1.00 77.50 76 ALA A CA 1
ATOM 562 C C . ALA A 1 76 ? 14.191 17.288 -17.574 1.00 77.50 76 ALA A C 1
ATOM 564 O O . ALA A 1 76 ? 15.024 17.725 -18.353 1.00 77.50 76 ALA A O 1
ATOM 565 N N . ALA A 1 77 ? 14.464 17.155 -16.272 1.00 66.50 77 ALA A N 1
ATOM 566 C CA . ALA A 1 77 ? 15.745 17.533 -15.664 1.00 66.50 77 ALA A CA 1
ATOM 567 C C . ALA A 1 77 ? 16.942 16.644 -16.073 1.00 66.50 77 ALA A C 1
ATOM 569 O O . ALA A 1 77 ? 18.051 16.848 -15.578 1.00 66.50 77 ALA A O 1
ATOM 570 N N . LYS A 1 78 ? 16.722 15.621 -16.911 1.00 56.44 78 LYS A N 1
ATOM 571 C CA . LYS A 1 78 ? 17.773 14.741 -17.443 1.00 56.44 78 LYS A CA 1
ATOM 572 C C . LYS A 1 78 ? 18.372 15.218 -18.775 1.00 56.44 78 LYS A C 1
ATOM 574 O O . LYS A 1 78 ? 19.272 14.537 -19.268 1.00 56.44 78 LYS A O 1
ATOM 579 N N . GLU A 1 79 ? 17.910 16.347 -19.311 1.00 43.91 79 GLU A N 1
ATOM 580 C CA . GLU A 1 79 ? 18.488 17.062 -20.463 1.00 43.91 79 GLU A CA 1
ATOM 581 C C . GLU A 1 79 ? 19.066 18.419 -20.039 1.00 43.91 79 GLU A C 1
ATOM 583 O O . GLU A 1 79 ? 20.119 18.797 -20.601 1.00 43.91 79 GLU A O 1
#

InterPro domains:
  IPR002347 Short-chain dehydrogenase/reductase SDR [PF00106] (9-77)
  IPR002347 Short-chain dehydrogenase/reductase SDR [PR00081] (15-31)
  IPR002347 Short-chain dehydrogenase/reductase SDR [PR00081] (37-56)
  IPR002347 Short-chain dehydrogenase/reductase SDR [PR00081] (58-75)
  IPR036291 NAD(P)-binding domain superfamily [SSF51735] (1-76)

Organism: Magallana gigas (NCBI:txid29159)

Sequence (79 aa):
MIQQAVILMAQNEPNEDKTRGEIIHTSSVAAFDGQMGQVAYAAVAGMTLPLAREIGEFGIRVCTICLGVYDTPLLAAKE